Protein AF-A0A938NN85-F1 (afdb_monomer_lite)

Radius of gyration: 15.92 Å; chains: 1; bounding box: 48×35×43 Å

Sequence (161 aa):
MKRTIEDEQIVKESELVAAGEHIEIYQHIMKVDPTFLKIAEDAYQQVERILGVKLDTATLGPKVRIYISDLLSVCHVWKGYNHPQDPRGIIFLHRRAYLGAMKGLNATYIHELVHLFMWRYHSHTLREGLAEYYCFKNSSNWSWCKPCRLRLVSSHPSRGD

Structure (mmCIF, N/CA/C/O backbone):
data_AF-A0A938NN85-F1
#
_entry.id   AF-A0A938NN85-F1
#
loop_
_atom_site.group_PDB
_atom_site.id
_atom_site.type_symbol
_atom_site.label_atom_id
_atom_site.label_alt_id
_atom_site.label_comp_id
_atom_site.label_asym_id
_atom_site.label_entity_id
_atom_site.label_seq_id
_atom_site.pdbx_PDB_ins_code
_atom_site.Cartn_x
_atom_site.Cartn_y
_atom_site.Cartn_z
_atom_site.occupancy
_atom_site.B_iso_or_equiv
_atom_site.auth_seq_id
_atom_site.auth_comp_id
_atom_site.auth_asym_id
_atom_site.auth_atom_id
_atom_site.pdbx_PDB_model_num
ATOM 1 N N . MET A 1 1 ? 0.602 0.901 -28.055 1.00 33.19 1 MET A N 1
ATOM 2 C CA . MET A 1 1 ? -0.430 0.032 -27.451 1.00 33.19 1 MET A CA 1
ATOM 3 C C . MET A 1 1 ? -0.013 -0.227 -26.004 1.00 33.19 1 MET A C 1
ATOM 5 O O . MET A 1 1 ? 0.975 -0.918 -25.796 1.00 33.19 1 MET A O 1
ATOM 9 N N . LYS A 1 2 ? -0.629 0.439 -25.013 1.00 38.66 2 LYS A N 1
ATOM 10 C CA . LYS A 1 2 ? -0.328 0.162 -23.595 1.00 38.66 2 LYS A CA 1
ATOM 11 C C . LYS A 1 2 ? -0.895 -1.223 -23.288 1.00 38.66 2 LYS A C 1
ATOM 13 O O . LYS A 1 2 ? -2.095 -1.408 -23.451 1.00 38.66 2 LYS A O 1
ATOM 18 N N . ARG A 1 3 ? -0.048 -2.187 -22.916 1.00 41.16 3 ARG A N 1
ATOM 19 C CA . ARG A 1 3 ? -0.526 -3.455 -22.353 1.00 41.16 3 ARG A CA 1
ATOM 20 C C . ARG A 1 3 ? -1.225 -3.107 -21.043 1.00 41.16 3 ARG A C 1
ATOM 22 O O . ARG A 1 3 ? -0.566 -2.647 -20.117 1.00 41.16 3 ARG A O 1
ATOM 29 N N . THR A 1 4 ? -2.544 -3.240 -21.001 1.00 52.88 4 THR A N 1
ATOM 30 C CA . THR A 1 4 ? -3.278 -3.298 -19.740 1.00 52.88 4 THR A CA 1
ATOM 31 C C . THR A 1 4 ? -2.891 -4.632 -19.126 1.00 52.88 4 THR A C 1
ATOM 33 O O . THR A 1 4 ? -3.299 -5.676 -19.622 1.00 52.88 4 THR A O 1
ATOM 36 N N . ILE A 1 5 ? -1.979 -4.605 -18.164 1.00 62.84 5 ILE A N 1
ATOM 37 C CA . ILE A 1 5 ? -1.690 -5.781 -17.352 1.00 62.84 5 ILE A CA 1
ATOM 38 C C . ILE A 1 5 ? -2.746 -5.810 -16.258 1.00 62.84 5 ILE A C 1
ATOM 40 O O . ILE A 1 5 ? -3.035 -4.773 -15.661 1.00 62.84 5 ILE A O 1
ATOM 44 N N . GLU A 1 6 ? -3.355 -6.975 -16.078 1.00 82.38 6 GLU A N 1
ATOM 45 C CA . GLU A 1 6 ? -4.377 -7.208 -15.064 1.00 82.38 6 GLU A CA 1
ATOM 46 C C . GLU A 1 6 ? -3.707 -7.331 -13.688 1.00 82.38 6 GLU A C 1
ATOM 48 O O . GLU A 1 6 ? -2.627 -7.919 -13.564 1.00 82.38 6 GLU A O 1
ATOM 53 N N . ASP A 1 7 ? -4.332 -6.761 -12.657 1.00 88.88 7 ASP A N 1
ATOM 54 C CA . ASP A 1 7 ? -3.857 -6.773 -11.266 1.00 88.88 7 ASP A CA 1
ATOM 55 C C . ASP A 1 7 ? -3.499 -8.194 -10.802 1.00 88.88 7 ASP A C 1
ATOM 57 O O . ASP A 1 7 ? -2.505 -8.418 -10.110 1.00 88.88 7 ASP A O 1
ATOM 61 N N . GLU A 1 8 ? -4.285 -9.176 -11.243 1.00 90.50 8 GLU A N 1
ATOM 62 C CA . GLU A 1 8 ? -4.097 -10.606 -11.027 1.00 90.50 8 GLU A CA 1
ATOM 63 C C . GLU A 1 8 ? -2.718 -11.092 -11.483 1.00 90.50 8 GLU A C 1
ATOM 65 O O . GLU A 1 8 ? -2.083 -11.894 -10.793 1.00 90.50 8 GLU A O 1
ATOM 70 N N . GLN A 1 9 ? -2.243 -10.612 -12.635 1.00 92.12 9 GLN A N 1
ATOM 71 C CA . GLN A 1 9 ? -0.940 -10.992 -13.168 1.00 92.12 9 GLN A CA 1
ATOM 72 C C . GLN A 1 9 ? 0.181 -10.441 -12.287 1.00 92.12 9 GLN A C 1
ATOM 74 O O . GLN A 1 9 ? 1.097 -11.184 -11.939 1.00 92.12 9 GLN A O 1
ATOM 79 N N . ILE A 1 10 ? 0.070 -9.178 -11.860 1.00 93.62 10 ILE A N 1
ATOM 80 C CA . ILE A 1 10 ? 1.037 -8.559 -10.943 1.00 93.62 10 ILE A CA 1
ATOM 81 C C . ILE A 1 10 ? 1.093 -9.352 -9.639 1.00 93.62 10 ILE A C 1
ATOM 83 O O . ILE A 1 10 ? 2.179 -9.673 -9.172 1.00 93.62 10 ILE A O 1
ATOM 87 N N . VAL A 1 11 ? -0.063 -9.716 -9.074 1.00 94.56 11 VAL A N 1
ATOM 88 C CA . VAL A 1 11 ? -0.123 -10.505 -7.836 1.00 94.56 11 VAL A CA 1
ATOM 89 C C . VAL A 1 11 ? 0.548 -11.866 -7.999 1.00 94.56 11 VAL A C 1
ATOM 91 O O . VAL A 1 11 ? 1.279 -12.294 -7.108 1.00 94.56 11 VAL A O 1
ATOM 94 N N . LYS A 1 12 ? 0.308 -12.544 -9.125 1.00 95.44 12 LYS A N 1
ATOM 95 C CA . LYS A 1 12 ? 0.822 -13.891 -9.394 1.00 95.44 12 LYS A CA 1
ATOM 96 C C . LYS A 1 12 ? 2.332 -13.923 -9.634 1.00 95.44 12 LYS A C 1
ATOM 98 O O . LYS A 1 12 ? 2.982 -14.885 -9.241 1.00 95.44 12 LYS A O 1
ATOM 103 N N . GLU A 1 13 ? 2.865 -12.917 -10.317 1.00 96.12 13 GLU A N 1
ATOM 104 C CA . GLU A 1 13 ? 4.275 -12.852 -10.727 1.00 96.12 13 GLU A CA 1
ATOM 105 C C . GLU A 1 13 ? 5.155 -12.108 -9.711 1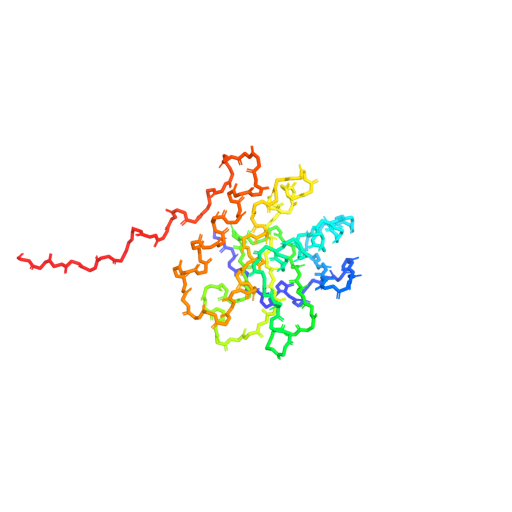.00 96.12 13 GLU A C 1
ATOM 107 O O . GLU A 1 13 ? 6.364 -11.980 -9.901 1.00 96.12 13 GLU A O 1
ATOM 112 N N . SER A 1 14 ? 4.557 -11.602 -8.634 1.00 97.56 14 SER A N 1
ATOM 113 C CA . SER A 1 14 ? 5.257 -10.858 -7.598 1.00 97.56 14 SER A CA 1
ATOM 114 C C . SER A 1 14 ? 5.976 -11.735 -6.581 1.00 97.56 14 SER A C 1
ATOM 116 O O . SER A 1 14 ? 5.510 -12.804 -6.196 1.00 97.56 14 SER A O 1
ATOM 118 N N . GLU A 1 15 ? 7.065 -11.195 -6.043 1.00 98.31 15 GLU A N 1
ATOM 119 C CA . GLU A 1 15 ? 7.861 -11.827 -4.992 1.00 98.31 15 GLU A CA 1
ATOM 120 C C . GLU A 1 15 ? 7.804 -11.004 -3.706 1.00 98.31 15 GLU A C 1
ATOM 122 O O . GLU A 1 15 ? 7.867 -9.772 -3.748 1.00 98.31 15 GLU A O 1
ATOM 127 N N . LEU A 1 16 ? 7.707 -11.680 -2.558 1.00 98.38 16 LEU A N 1
ATOM 128 C CA . LEU A 1 16 ? 7.761 -11.034 -1.249 1.00 98.38 16 LEU A CA 1
ATOM 129 C C . LEU A 1 16 ? 9.173 -10.493 -0.992 1.00 98.38 16 LEU A C 1
ATOM 131 O O . LEU A 1 16 ? 10.156 -11.226 -1.063 1.00 98.38 16 LEU A O 1
ATOM 135 N N . VAL A 1 17 ? 9.255 -9.215 -0.641 1.00 98.12 17 VAL A N 1
ATOM 136 C CA . VAL A 1 17 ? 10.503 -8.506 -0.330 1.00 98.12 17 VAL A CA 1
ATOM 137 C C . VAL A 1 17 ? 10.708 -8.413 1.174 1.00 98.12 17 VAL A C 1
ATOM 139 O O . VAL A 1 17 ? 11.799 -8.664 1.679 1.00 98.12 17 VAL A O 1
ATOM 142 N N . ALA A 1 18 ? 9.659 -8.016 1.893 1.00 98.19 18 ALA A N 1
ATOM 143 C CA . ALA A 1 18 ? 9.698 -7.791 3.329 1.00 98.19 18 ALA A CA 1
ATOM 144 C C . ALA A 1 18 ? 8.293 -7.940 3.923 1.00 98.19 18 ALA A C 1
ATOM 146 O O . ALA A 1 18 ? 7.302 -7.583 3.285 1.00 98.19 18 ALA A O 1
ATOM 147 N N . ALA A 1 19 ? 8.207 -8.437 5.154 1.00 98.38 19 ALA A N 1
ATOM 148 C CA . ALA A 1 19 ? 6.956 -8.579 5.889 1.00 98.38 19 ALA A CA 1
ATOM 149 C C . ALA A 1 19 ? 7.133 -8.069 7.321 1.00 98.38 19 ALA A C 1
ATOM 151 O O . ALA A 1 19 ? 8.092 -8.437 7.999 1.00 98.38 19 ALA A O 1
ATOM 152 N N . GLY A 1 20 ? 6.207 -7.224 7.760 1.00 97.94 20 GLY A N 1
ATOM 153 C CA . GLY A 1 20 ? 6.133 -6.674 9.107 1.00 97.94 20 GLY A CA 1
ATOM 154 C C . GLY A 1 20 ? 4.914 -7.189 9.864 1.00 97.94 20 GLY A C 1
ATOM 155 O O . GLY A 1 20 ? 4.404 -8.281 9.585 1.00 97.94 20 GLY A O 1
ATOM 156 N N . GLU A 1 21 ? 4.460 -6.409 10.839 1.00 97.69 21 GLU A N 1
ATOM 157 C CA . GLU A 1 21 ? 3.297 -6.726 11.668 1.00 97.69 21 GLU A CA 1
ATOM 158 C C . GLU A 1 21 ? 1.993 -6.547 10.883 1.00 97.69 21 GLU A C 1
ATOM 160 O O . GLU A 1 21 ? 1.169 -7.463 10.846 1.00 97.69 21 GLU A O 1
ATOM 165 N N . HIS A 1 22 ? 1.840 -5.413 10.194 1.00 97.88 22 HIS A N 1
ATOM 166 C CA . HIS A 1 22 ? 0.622 -5.053 9.467 1.00 97.88 22 HIS A CA 1
ATOM 167 C C . HIS A 1 22 ? 0.804 -5.063 7.949 1.00 97.88 22 HIS A C 1
ATOM 169 O O . HIS A 1 22 ? -0.186 -5.175 7.222 1.00 97.88 22 HIS A O 1
ATOM 175 N N . ILE A 1 23 ? 2.043 -4.955 7.462 1.00 98.31 23 ILE A N 1
ATOM 176 C CA . ILE A 1 23 ? 2.345 -4.767 6.041 1.00 98.31 23 ILE A CA 1
ATOM 177 C C . ILE A 1 23 ? 3.163 -5.930 5.465 1.00 98.31 23 ILE A C 1
ATOM 179 O O . ILE A 1 23 ? 4.088 -6.448 6.088 1.00 98.31 23 ILE A O 1
ATOM 183 N N . GLU A 1 24 ? 2.868 -6.297 4.221 1.00 98.56 24 GLU A N 1
ATOM 184 C CA . GLU A 1 24 ? 3.740 -7.104 3.362 1.00 98.56 24 GLU A CA 1
ATOM 185 C C . GLU A 1 24 ? 4.073 -6.325 2.087 1.00 98.56 24 GLU A C 1
ATOM 187 O O . GLU A 1 24 ? 3.190 -5.727 1.473 1.00 98.56 24 GLU A O 1
ATOM 192 N N . ILE A 1 25 ? 5.339 -6.338 1.674 1.00 98.31 25 ILE A N 1
ATOM 193 C CA . ILE A 1 25 ? 5.824 -5.647 0.478 1.00 98.31 25 ILE A CA 1
ATOM 194 C C . ILE A 1 25 ? 6.204 -6.675 -0.578 1.00 98.31 25 ILE A C 1
ATOM 196 O O . ILE A 1 25 ? 7.046 -7.538 -0.331 1.00 98.31 25 ILE A O 1
ATOM 200 N N . TYR A 1 26 ? 5.634 -6.531 -1.767 1.00 98.50 26 TYR A N 1
ATOM 201 C CA . TYR A 1 26 ? 5.887 -7.368 -2.927 1.00 98.50 26 TYR A CA 1
ATOM 202 C C . TYR A 1 26 ? 6.480 -6.536 -4.065 1.00 98.50 26 TYR A C 1
ATOM 204 O O . TYR A 1 26 ? 6.046 -5.411 -4.332 1.00 98.50 26 TYR A O 1
ATOM 212 N N . GLN A 1 27 ? 7.464 -7.100 -4.759 1.00 97.69 27 GLN A N 1
ATOM 213 C CA . GLN A 1 27 ? 8.051 -6.507 -5.958 1.00 97.69 27 GLN A CA 1
ATOM 214 C C . GLN A 1 27 ? 7.551 -7.214 -7.216 1.00 97.69 27 GLN A C 1
ATOM 216 O O . GLN A 1 27 ? 7.332 -8.425 -7.210 1.00 97.69 27 GLN A O 1
ATOM 221 N N . HIS A 1 28 ? 7.390 -6.469 -8.306 1.00 96.69 28 HIS A N 1
ATOM 222 C CA . HIS A 1 28 ? 7.082 -7.006 -9.628 1.00 96.69 28 HIS A CA 1
ATOM 223 C C . HIS A 1 28 ? 7.936 -6.300 -10.680 1.00 96.69 28 HIS A C 1
ATOM 225 O O . HIS A 1 28 ? 7.816 -5.086 -10.848 1.00 96.69 28 HIS A O 1
ATOM 231 N N . ILE A 1 29 ? 8.786 -7.058 -11.384 1.00 93.19 29 ILE A N 1
ATOM 232 C CA . ILE A 1 29 ? 9.689 -6.620 -12.472 1.00 93.19 29 ILE A CA 1
ATOM 233 C C . ILE A 1 29 ? 10.659 -5.466 -12.150 1.00 93.19 29 ILE A C 1
ATOM 235 O O . ILE A 1 29 ? 11.293 -4.907 -13.044 1.00 93.19 29 ILE A O 1
ATOM 239 N N . MET A 1 30 ? 10.793 -5.098 -10.882 1.00 94.00 30 MET A N 1
ATOM 240 C CA . MET A 1 30 ? 11.710 -4.070 -10.405 1.00 94.00 30 MET A CA 1
ATOM 241 C C . MET A 1 30 ? 12.253 -4.462 -9.034 1.00 94.00 30 MET A C 1
ATOM 243 O O . MET A 1 30 ? 11.635 -5.254 -8.330 1.00 94.00 30 MET A O 1
ATOM 247 N N . LYS A 1 31 ? 13.396 -3.895 -8.637 1.00 96.50 31 LYS A N 1
ATOM 248 C CA . LYS A 1 31 ? 13.933 -4.089 -7.285 1.00 96.50 31 LYS A CA 1
ATOM 249 C C . LYS A 1 31 ? 13.328 -3.075 -6.324 1.00 96.50 31 LYS A C 1
ATOM 251 O O . LYS A 1 31 ? 13.339 -1.876 -6.610 1.00 96.50 31 LYS A O 1
ATOM 256 N N . VAL A 1 32 ? 12.858 -3.565 -5.184 1.00 97.06 32 VAL A N 1
ATOM 257 C CA . VAL A 1 32 ? 12.345 -2.751 -4.080 1.00 97.06 32 VAL A CA 1
ATOM 258 C C . VAL A 1 32 ? 13.306 -2.855 -2.901 1.00 97.06 32 VAL A C 1
ATOM 260 O O . VAL A 1 32 ? 13.748 -3.940 -2.537 1.00 97.06 32 VAL A O 1
ATOM 263 N N . ASP A 1 33 ? 13.631 -1.713 -2.308 1.00 97.38 33 ASP A N 1
ATOM 264 C CA . ASP A 1 33 ? 14.415 -1.624 -1.079 1.00 97.38 33 ASP A CA 1
ATOM 265 C C . ASP A 1 33 ? 13.584 -2.105 0.134 1.00 97.38 33 ASP A C 1
ATOM 267 O O . ASP A 1 33 ? 12.526 -1.520 0.402 1.00 97.38 33 ASP A O 1
ATOM 271 N N . PRO A 1 34 ? 14.040 -3.124 0.894 1.00 97.31 34 PRO A N 1
ATOM 272 C CA . PRO A 1 34 ? 13.337 -3.633 2.075 1.00 97.31 34 PRO A CA 1
ATOM 273 C C . PRO A 1 34 ? 13.095 -2.590 3.174 1.00 97.31 34 PRO A C 1
ATOM 275 O O . PRO A 1 34 ? 12.154 -2.734 3.955 1.00 97.31 34 PRO A O 1
ATOM 278 N N . THR A 1 35 ? 13.896 -1.519 3.237 1.00 96.19 35 THR A N 1
ATOM 279 C CA . THR A 1 35 ? 13.709 -0.430 4.215 1.00 96.19 35 THR A CA 1
ATOM 280 C C . THR A 1 35 ? 12.374 0.299 4.041 1.00 96.19 35 THR A C 1
ATOM 282 O O . THR A 1 35 ? 11.872 0.897 4.995 1.00 96.19 35 THR A O 1
ATOM 285 N N . PHE A 1 36 ? 11.735 0.169 2.872 1.00 96.06 36 PHE A N 1
ATOM 286 C CA . PHE A 1 36 ? 10.382 0.666 2.634 1.00 96.06 36 PHE A CA 1
ATOM 287 C C . PHE A 1 36 ? 9.348 0.100 3.613 1.00 96.06 36 PHE A C 1
ATOM 289 O O . PHE A 1 36 ? 8.391 0.798 3.948 1.00 96.06 36 PHE A O 1
ATOM 296 N N . LEU A 1 37 ? 9.549 -1.123 4.119 1.00 97.19 37 LEU A N 1
ATOM 297 C CA . LEU A 1 37 ? 8.639 -1.732 5.088 1.00 97.19 37 LEU A CA 1
ATOM 298 C C . LEU A 1 37 ? 8.438 -0.830 6.311 1.00 97.19 37 LEU A C 1
ATOM 300 O O . LEU A 1 37 ? 7.307 -0.636 6.745 1.00 97.19 37 LEU A O 1
ATOM 304 N N . LYS A 1 38 ? 9.516 -0.231 6.834 1.00 95.56 38 LYS A N 1
ATOM 305 C CA . LYS A 1 38 ? 9.429 0.642 8.009 1.00 95.56 38 LYS A CA 1
ATOM 306 C C . LYS A 1 38 ? 8.573 1.879 7.729 1.00 95.56 38 LYS A C 1
ATOM 308 O O . LYS A 1 38 ? 7.735 2.233 8.549 1.00 95.56 38 LYS A O 1
ATOM 313 N N . ILE A 1 39 ? 8.736 2.479 6.549 1.00 93.69 39 ILE A N 1
ATOM 314 C CA . ILE A 1 39 ? 7.942 3.634 6.104 1.00 93.69 39 ILE A CA 1
ATOM 315 C C . ILE A 1 39 ? 6.454 3.262 6.030 1.00 93.69 39 ILE A C 1
ATOM 317 O O . ILE A 1 39 ? 5.606 4.019 6.499 1.00 93.69 39 ILE A O 1
ATOM 321 N N . ALA A 1 40 ? 6.139 2.095 5.464 1.00 95.00 40 ALA A N 1
ATOM 322 C CA . ALA A 1 40 ? 4.763 1.636 5.314 1.00 95.00 40 ALA A CA 1
ATOM 323 C C . ALA A 1 40 ? 4.09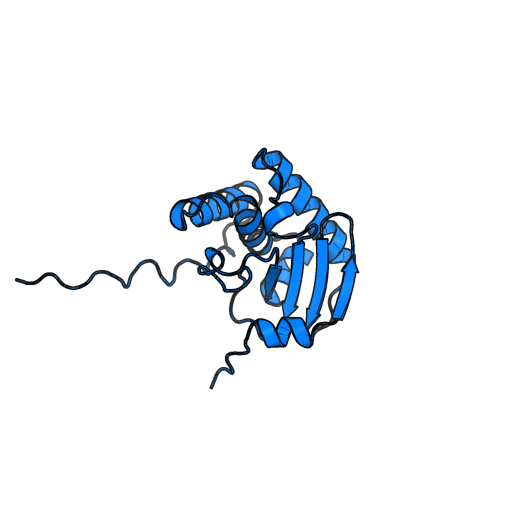7 1.298 6.662 1.00 95.00 40 ALA A C 1
ATOM 325 O O . ALA A 1 40 ? 2.945 1.671 6.875 1.00 95.00 40 ALA A O 1
ATOM 326 N N . GLU A 1 41 ? 4.816 0.646 7.578 1.00 96.25 41 GLU A N 1
ATOM 327 C CA . GLU A 1 41 ? 4.335 0.345 8.936 1.00 96.25 41 GLU A CA 1
ATOM 328 C C . GLU A 1 41 ? 4.083 1.623 9.750 1.00 96.25 41 GLU A C 1
ATOM 330 O O . GLU A 1 41 ? 3.030 1.775 10.372 1.00 96.25 41 GLU A O 1
ATOM 335 N N . ASP A 1 42 ? 5.005 2.589 9.697 1.00 93.44 42 ASP A N 1
ATOM 336 C CA . ASP A 1 42 ? 4.848 3.863 10.408 1.00 93.44 42 ASP A CA 1
ATOM 337 C C . ASP A 1 42 ? 3.614 4.630 9.910 1.00 93.44 42 ASP A C 1
ATOM 339 O O . ASP A 1 42 ? 2.848 5.185 10.703 1.00 93.44 42 ASP A O 1
ATOM 343 N N . ALA A 1 43 ? 3.366 4.612 8.601 1.00 91.25 43 ALA A N 1
ATOM 344 C CA . ALA A 1 43 ? 2.174 5.217 8.026 1.00 91.25 43 ALA A CA 1
ATOM 345 C C . ALA A 1 43 ? 0.887 4.453 8.329 1.00 91.25 43 ALA A C 1
ATOM 347 O O . ALA A 1 43 ? -0.136 5.096 8.551 1.00 91.25 43 ALA A O 1
ATOM 348 N N . TYR A 1 44 ? 0.917 3.121 8.393 1.00 94.25 44 TYR A N 1
ATOM 349 C CA . TYR A 1 44 ? -0.217 2.332 8.873 1.00 94.25 44 TYR A CA 1
ATOM 350 C C . TYR A 1 44 ? -0.629 2.777 10.278 1.00 94.25 44 TYR A C 1
ATOM 352 O O . TYR A 1 44 ? -1.783 3.149 10.501 1.00 94.25 44 TYR A O 1
ATOM 360 N N . GLN A 1 45 ? 0.330 2.842 11.204 1.00 93.88 45 GLN A N 1
ATOM 361 C CA . GLN A 1 45 ? 0.072 3.277 12.578 1.00 93.88 45 GLN A CA 1
ATOM 362 C C . GLN A 1 45 ? -0.400 4.733 12.645 1.00 93.88 45 GLN A C 1
ATOM 364 O O . GLN A 1 45 ? -1.269 5.077 13.450 1.00 93.88 45 GLN A O 1
ATOM 369 N N . GLN A 1 46 ? 0.161 5.603 11.804 1.00 89.00 46 GLN A N 1
ATOM 370 C CA . GLN A 1 46 ? -0.252 6.998 11.719 1.00 89.00 46 GLN A CA 1
ATOM 371 C C . GLN A 1 46 ? -1.693 7.130 11.210 1.00 89.00 46 GLN A C 1
ATOM 373 O O . GLN A 1 46 ? -2.471 7.877 11.803 1.00 89.00 46 GLN A O 1
ATOM 378 N N . VAL A 1 47 ? -2.063 6.403 10.154 1.00 89.38 47 VAL A N 1
ATOM 379 C CA . VAL A 1 47 ? -3.424 6.388 9.600 1.00 89.38 47 VAL A CA 1
ATOM 380 C C . VAL A 1 47 ? -4.414 5.847 10.629 1.00 89.38 47 VAL A C 1
ATOM 382 O O . VAL A 1 47 ? -5.417 6.510 10.888 1.00 89.38 47 VAL A O 1
ATOM 385 N N . GLU A 1 48 ? -4.112 4.722 11.284 1.00 91.56 48 GLU A N 1
ATOM 386 C CA . GLU A 1 48 ? -4.957 4.155 12.346 1.00 91.56 48 GLU A CA 1
ATOM 387 C C . GLU A 1 48 ? -5.194 5.166 13.475 1.00 91.56 48 GLU A C 1
ATOM 389 O O . GLU A 1 48 ? -6.336 5.431 13.859 1.00 91.56 48 GLU A O 1
ATOM 394 N N . ARG A 1 49 ? -4.119 5.793 13.969 1.00 88.44 49 ARG A N 1
ATOM 395 C CA . ARG A 1 49 ? -4.191 6.788 15.047 1.00 88.44 49 ARG A CA 1
ATOM 396 C C . ARG A 1 49 ? -5.021 8.006 14.656 1.00 88.44 49 ARG A C 1
ATOM 398 O O . ARG A 1 49 ? -5.785 8.507 15.474 1.00 88.44 49 ARG A O 1
ATOM 405 N N . ILE A 1 50 ? -4.836 8.511 13.439 1.00 83.75 50 ILE A N 1
ATOM 406 C CA . ILE A 1 50 ? -5.490 9.735 12.972 1.00 83.75 50 ILE A CA 1
ATOM 407 C C . ILE A 1 50 ? -6.973 9.496 12.672 1.00 83.75 50 ILE A C 1
ATOM 409 O O . ILE A 1 50 ? -7.800 10.347 12.996 1.00 83.75 50 ILE A O 1
ATOM 413 N N . LEU A 1 51 ? -7.311 8.370 12.041 1.00 85.19 51 LEU A N 1
ATOM 414 C CA . LEU A 1 51 ? -8.699 8.030 11.734 1.00 85.19 51 LEU A CA 1
ATOM 415 C C . LEU A 1 51 ? -9.467 7.568 12.976 1.00 85.19 51 LEU A C 1
ATOM 417 O O . LEU A 1 51 ? -10.693 7.648 12.996 1.00 85.19 51 LEU A O 1
ATOM 421 N N . GLY A 1 52 ? -8.767 7.060 13.995 1.00 89.06 52 GLY A N 1
ATOM 422 C CA . GLY A 1 52 ? -9.388 6.484 15.187 1.00 89.06 52 GLY A CA 1
ATOM 423 C C . GLY A 1 52 ? -10.144 5.184 14.898 1.00 89.06 52 GLY A C 1
ATOM 424 O O . GLY A 1 52 ? -10.992 4.774 15.688 1.00 89.06 52 GLY A O 1
ATOM 425 N N . VAL A 1 53 ? -9.863 4.537 13.763 1.00 89.12 53 VAL A N 1
ATOM 426 C CA . VAL A 1 53 ? -10.481 3.271 13.354 1.00 89.12 53 VAL A CA 1
ATOM 427 C C . VAL A 1 53 ? -9.401 2.272 12.974 1.00 89.12 53 VAL A C 1
ATOM 429 O O . VAL A 1 53 ? -8.393 2.635 12.375 1.00 89.12 53 VAL A O 1
ATOM 432 N N . LYS A 1 54 ? -9.638 1.000 13.297 1.00 93.06 54 LYS A N 1
ATOM 433 C CA . LYS A 1 54 ? -8.770 -0.112 12.899 1.00 93.06 54 LYS A CA 1
ATOM 434 C C . LYS A 1 54 ? -9.110 -0.608 11.498 1.00 93.06 54 LYS A C 1
ATOM 436 O O . LYS A 1 54 ? -10.274 -0.530 11.086 1.00 93.06 54 LYS A O 1
ATOM 441 N N . LEU A 1 55 ? -8.123 -1.191 10.815 1.00 93.56 55 LEU A N 1
ATOM 442 C CA . LEU A 1 55 ? -8.362 -1.952 9.591 1.00 93.56 55 LEU A CA 1
ATOM 443 C C . LEU A 1 55 ? -9.385 -3.064 9.866 1.00 93.56 55 LEU A C 1
ATOM 445 O O . LEU A 1 55 ? -9.324 -3.744 10.891 1.00 93.56 55 LEU A O 1
ATOM 449 N N . ASP A 1 56 ? -10.333 -3.247 8.949 1.00 92.62 56 ASP A N 1
ATOM 450 C CA . ASP A 1 56 ? -11.283 -4.357 9.011 1.00 92.62 56 ASP A CA 1
ATOM 451 C C . ASP A 1 56 ? -10.597 -5.661 8.579 1.00 92.62 56 ASP A C 1
ATOM 453 O O . ASP A 1 56 ? -10.701 -6.098 7.432 1.00 92.62 56 ASP A O 1
ATOM 457 N N . THR A 1 57 ? -9.844 -6.260 9.499 1.00 94.31 57 THR A N 1
ATOM 458 C CA . THR A 1 57 ? -9.051 -7.465 9.231 1.00 94.31 57 THR A CA 1
ATOM 459 C C . THR A 1 57 ? -9.901 -8.710 9.000 1.00 94.31 57 THR A C 1
ATOM 461 O O . THR A 1 57 ? -9.427 -9.653 8.366 1.00 94.31 57 THR A O 1
ATOM 464 N N . ALA A 1 58 ? -11.156 -8.713 9.462 1.00 92.69 58 ALA A N 1
ATOM 465 C CA . ALA A 1 58 ? -12.102 -9.790 9.191 1.00 92.69 58 ALA A CA 1
ATOM 466 C C . ALA A 1 58 ? -12.472 -9.838 7.702 1.00 92.69 58 ALA A C 1
ATOM 468 O O . ALA A 1 58 ? -12.552 -10.919 7.124 1.00 92.69 58 ALA A O 1
ATOM 469 N N . THR A 1 59 ? -12.637 -8.669 7.077 1.00 91.25 59 THR A N 1
ATOM 470 C CA . THR A 1 59 ? -13.002 -8.550 5.659 1.00 91.25 59 THR A CA 1
ATOM 471 C C . THR A 1 59 ? -11.785 -8.503 4.735 1.00 91.25 59 THR A C 1
ATOM 473 O O . THR A 1 59 ? -11.755 -9.176 3.710 1.00 91.25 59 THR A O 1
ATOM 476 N N . LEU A 1 60 ? -10.772 -7.698 5.068 1.00 92.31 60 LEU A N 1
ATOM 477 C CA . LEU A 1 60 ? -9.637 -7.400 4.180 1.00 92.31 60 LEU A CA 1
ATOM 478 C C . LEU A 1 60 ? -8.436 -8.334 4.384 1.00 92.31 60 LEU A C 1
ATOM 480 O O . LEU A 1 60 ? -7.493 -8.314 3.585 1.00 92.31 60 LEU A O 1
ATOM 484 N N . GLY A 1 61 ? -8.483 -9.163 5.427 1.00 93.69 61 GLY A N 1
ATOM 485 C CA . GLY A 1 61 ? -7.391 -10.018 5.865 1.00 93.69 61 GLY A CA 1
ATOM 486 C C . GLY A 1 61 ? -6.479 -9.348 6.902 1.00 93.69 61 GLY A C 1
ATOM 487 O O . GLY A 1 61 ? -6.587 -8.152 7.172 1.00 93.69 61 GLY A O 1
ATOM 488 N N . PRO A 1 62 ? -5.553 -10.118 7.497 1.00 94.19 62 PRO A N 1
ATOM 489 C CA . PRO A 1 62 ? -4.778 -9.679 8.658 1.00 94.19 62 PRO A CA 1
ATOM 490 C C . PRO A 1 62 ? -3.691 -8.644 8.341 1.00 94.19 62 PRO A C 1
ATOM 492 O O . PRO A 1 62 ? -3.197 -7.997 9.259 1.00 94.19 62 PRO A O 1
ATOM 495 N N . LYS A 1 63 ? -3.298 -8.506 7.068 1.00 96.94 63 LYS A N 1
ATOM 496 C CA . LYS A 1 63 ? -2.231 -7.606 6.621 1.00 96.94 63 LYS A CA 1
ATOM 497 C C . LYS A 1 63 ? -2.598 -6.912 5.321 1.00 96.94 63 LYS A C 1
ATOM 499 O O . LYS A 1 63 ? -3.244 -7.511 4.456 1.00 96.94 63 LYS A O 1
ATOM 504 N N . VAL A 1 64 ? -2.114 -5.683 5.167 1.00 97.50 64 VAL A N 1
ATOM 505 C CA . VAL A 1 64 ? -2.129 -4.972 3.889 1.00 97.50 64 VAL A CA 1
ATOM 506 C C . VAL A 1 64 ? -0.928 -5.416 3.062 1.00 97.50 64 VAL A C 1
ATOM 508 O O . VAL A 1 64 ? 0.211 -5.370 3.518 1.00 97.50 64 VAL A O 1
ATOM 511 N N . ARG A 1 65 ? -1.176 -5.828 1.824 1.00 98.06 65 ARG A N 1
ATOM 512 C CA . ARG A 1 65 ? -0.144 -6.236 0.870 1.00 98.06 65 ARG A CA 1
ATOM 513 C C . ARG A 1 65 ? 0.071 -5.127 -0.142 1.00 98.06 65 ARG A C 1
ATOM 515 O O . ARG A 1 65 ? -0.878 -4.680 -0.780 1.00 98.06 65 ARG A O 1
ATOM 522 N N . ILE A 1 66 ? 1.307 -4.687 -0.300 1.00 97.69 66 ILE A N 1
ATOM 523 C CA . ILE A 1 66 ? 1.673 -3.607 -1.208 1.00 97.69 66 ILE A CA 1
ATOM 524 C C . ILE A 1 66 ? 2.486 -4.198 -2.352 1.00 97.69 66 ILE A C 1
ATOM 526 O O . ILE A 1 66 ? 3.598 -4.670 -2.140 1.00 97.69 66 ILE A O 1
ATOM 530 N N . TYR A 1 67 ? 1.938 -4.149 -3.559 1.00 97.25 67 TYR A N 1
ATOM 531 C CA . TYR A 1 67 ? 2.579 -4.613 -4.783 1.00 97.25 67 TYR A CA 1
ATOM 532 C C . TYR A 1 67 ? 3.148 -3.418 -5.537 1.00 97.25 67 TYR A C 1
ATOM 534 O O . TYR A 1 67 ? 2.422 -2.479 -5.870 1.00 97.25 67 TYR A O 1
ATOM 542 N N . ILE A 1 68 ? 4.449 -3.442 -5.815 1.00 96.44 68 ILE A N 1
ATOM 543 C CA . ILE A 1 68 ? 5.140 -2.344 -6.491 1.00 96.44 68 ILE A CA 1
ATOM 544 C C . ILE A 1 68 ? 5.556 -2.798 -7.888 1.00 96.44 68 ILE A C 1
ATOM 546 O O . ILE A 1 68 ? 6.262 -3.797 -8.037 1.00 96.44 68 ILE A O 1
ATOM 550 N N . SER A 1 69 ? 5.134 -2.053 -8.914 1.00 94.75 69 SER A N 1
ATOM 551 C CA . SER A 1 69 ? 5.441 -2.380 -10.308 1.00 94.75 69 SER A CA 1
ATOM 552 C C . SER A 1 69 ? 5.613 -1.152 -11.203 1.00 94.75 69 SER A C 1
ATOM 554 O O . SER A 1 69 ? 4.878 -0.168 -11.097 1.00 94.75 69 SER A O 1
ATOM 556 N N . ASP A 1 70 ? 6.529 -1.251 -12.168 1.00 90.56 70 ASP A N 1
ATOM 557 C CA . ASP A 1 70 ? 6.717 -0.262 -13.241 1.00 90.56 70 ASP A CA 1
ATOM 558 C C . ASP A 1 70 ? 5.630 -0.346 -14.334 1.00 90.56 70 ASP A C 1
ATOM 560 O O . ASP A 1 70 ? 5.527 0.547 -15.174 1.00 90.56 70 ASP A O 1
ATOM 564 N N . LEU A 1 71 ? 4.802 -1.399 -14.332 1.00 89.69 71 LEU A N 1
ATOM 565 C CA . LEU A 1 71 ? 3.754 -1.619 -15.341 1.00 89.69 71 LEU A CA 1
ATOM 566 C C . LEU A 1 71 ? 2.431 -0.922 -15.005 1.00 89.69 71 LEU A C 1
ATOM 568 O O . LEU A 1 71 ? 1.590 -0.725 -15.883 1.00 89.69 71 LEU A O 1
ATOM 572 N N . LEU A 1 72 ? 2.254 -0.524 -13.746 1.00 84.69 72 LEU A N 1
ATOM 573 C CA . LEU A 1 72 ? 1.063 0.163 -13.263 1.00 84.69 72 LEU A CA 1
ATOM 574 C C . LEU A 1 72 ? 1.007 1.588 -13.813 1.00 84.69 72 LEU A C 1
ATOM 576 O O . LEU A 1 72 ? 1.925 2.378 -13.620 1.00 84.69 72 LEU A O 1
ATOM 580 N N . SER A 1 73 ? -0.096 1.976 -14.452 1.00 79.31 73 SER A N 1
ATOM 581 C CA . SER A 1 73 ? -0.248 3.366 -14.906 1.00 79.31 73 SER A CA 1
ATOM 582 C C . SER A 1 73 ? -0.628 4.336 -13.787 1.00 79.31 73 SER A C 1
ATOM 584 O O . SER A 1 73 ? -0.336 5.527 -13.893 1.00 79.31 73 SER A O 1
ATOM 586 N N . VAL A 1 74 ? -1.307 3.840 -12.749 1.00 82.62 74 VAL A N 1
ATOM 587 C CA . VAL A 1 74 ? -1.796 4.607 -11.596 1.00 82.62 74 VAL A CA 1
ATOM 588 C C . VAL A 1 74 ? -1.681 3.754 -10.334 1.00 82.62 74 VAL A C 1
ATOM 590 O O . VAL A 1 74 ? -1.740 2.527 -10.419 1.00 82.62 74 VAL A O 1
ATOM 593 N N . CYS A 1 75 ? -1.523 4.396 -9.178 1.00 88.75 75 CYS A N 1
ATOM 594 C CA . CYS A 1 75 ? -1.665 3.702 -7.896 1.00 88.75 75 CYS A CA 1
ATOM 595 C C . CYS A 1 75 ? -3.152 3.511 -7.600 1.00 88.75 75 CYS A C 1
ATOM 597 O O . CYS A 1 75 ? -3.951 4.331 -8.053 1.00 88.75 75 CYS A O 1
ATOM 599 N N . HIS A 1 76 ? -3.501 2.408 -6.946 1.00 89.81 76 HIS A N 1
ATOM 600 C CA . HIS A 1 76 ? -4.882 2.070 -6.601 1.00 89.81 76 HIS A CA 1
ATOM 601 C C . HIS A 1 76 ? -4.926 0.883 -5.627 1.00 89.81 76 HIS A C 1
ATOM 603 O O . HIS A 1 76 ? -3.944 0.158 -5.475 1.00 89.81 76 HIS A O 1
ATOM 609 N N . VAL A 1 77 ? -6.075 0.649 -4.998 1.00 90.31 77 VAL A N 1
ATOM 610 C CA . VAL A 1 77 ? -6.374 -0.594 -4.264 1.00 90.31 77 VAL A CA 1
ATOM 611 C C . VAL A 1 77 ? -6.897 -1.692 -5.198 1.00 90.31 77 VAL A C 1
ATOM 613 O O . VAL A 1 77 ? -7.322 -1.401 -6.312 1.00 90.31 77 VAL A O 1
ATOM 616 N N . TRP A 1 78 ? -6.885 -2.952 -4.760 1.00 89.69 78 TRP A N 1
ATOM 617 C CA . TRP A 1 78 ? -7.369 -4.105 -5.542 1.00 89.69 78 TRP A CA 1
ATOM 618 C C . TRP A 1 78 ? -8.735 -3.894 -6.204 1.00 89.69 78 TRP A C 1
ATOM 620 O O . TRP A 1 78 ? -9.691 -3.478 -5.551 1.00 89.69 78 TRP A O 1
ATOM 630 N N . LYS A 1 79 ? -8.825 -4.190 -7.512 1.00 79.75 79 LYS A N 1
ATOM 631 C CA . LYS A 1 79 ? -9.995 -3.900 -8.369 1.00 79.75 79 LYS A CA 1
ATOM 632 C C . LYS A 1 79 ? -10.382 -2.415 -8.441 1.00 79.75 79 LYS A C 1
ATOM 634 O O . LYS A 1 79 ? -11.522 -2.066 -8.771 1.00 79.75 79 LYS A O 1
ATOM 639 N N . GLY A 1 80 ? -9.432 -1.523 -8.170 1.00 77.06 80 GLY A N 1
ATOM 640 C CA . GLY A 1 80 ? -9.587 -0.074 -8.262 1.00 77.06 80 GLY A CA 1
ATOM 641 C C . GLY A 1 80 ? -10.732 0.455 -7.397 1.00 77.06 80 GLY A C 1
ATOM 642 O O . GLY A 1 80 ? -10.908 0.067 -6.252 1.00 77.06 80 GLY A O 1
ATOM 643 N N . TYR A 1 81 ? -11.569 1.333 -7.947 1.00 64.31 81 TYR A N 1
ATOM 644 C CA . TYR A 1 81 ? -12.699 1.914 -7.204 1.00 64.31 81 TYR A CA 1
ATOM 645 C C . TYR A 1 81 ? -13.914 0.977 -7.068 1.00 64.31 81 TYR A C 1
ATOM 647 O O . TYR A 1 81 ? -14.793 1.236 -6.241 1.00 64.31 81 TYR A O 1
ATOM 655 N N . ASN A 1 82 ? -13.930 -0.133 -7.821 1.00 64.88 82 ASN A N 1
ATOM 656 C CA . ASN A 1 82 ? -14.918 -1.219 -7.723 1.00 64.88 82 ASN A CA 1
ATOM 657 C C . ASN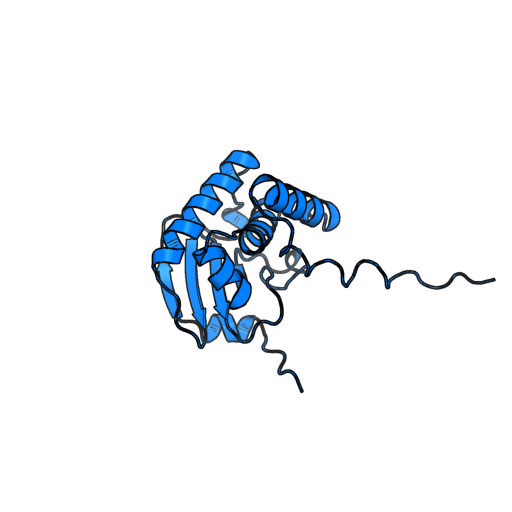 A 1 82 ? -14.557 -2.257 -6.652 1.00 64.88 82 ASN A C 1
ATOM 659 O O . ASN A 1 82 ? -15.243 -3.274 -6.521 1.00 64.88 82 ASN A O 1
ATOM 663 N N . HIS A 1 83 ? -13.523 -1.963 -5.858 1.00 69.69 83 HIS A N 1
ATOM 664 C CA . HIS A 1 83 ? -13.054 -2.730 -4.709 1.00 69.69 83 HIS A CA 1
ATOM 665 C C . HIS A 1 83 ? -14.195 -3.410 -3.914 1.00 69.69 83 HIS A C 1
ATOM 667 O O . HIS A 1 83 ? -14.013 -4.602 -3.685 1.00 69.69 83 HIS A O 1
ATOM 673 N N . PRO A 1 84 ? -15.379 -2.790 -3.602 1.00 69.62 84 PRO A N 1
ATOM 674 C CA . PRO A 1 84 ? -16.505 -3.373 -2.829 1.00 69.62 84 PRO A CA 1
ATOM 675 C C . PRO A 1 84 ? -16.898 -4.831 -3.095 1.00 69.62 84 PRO A C 1
ATOM 677 O O . PRO A 1 84 ? -17.415 -5.495 -2.202 1.00 69.62 84 PRO A O 1
ATOM 680 N N . GLN A 1 85 ? -16.680 -5.328 -4.308 1.00 73.81 85 GLN A N 1
ATOM 681 C CA . GLN A 1 85 ? -17.187 -6.624 -4.761 1.00 73.81 85 GLN A CA 1
ATOM 682 C C . GLN A 1 85 ? -16.219 -7.798 -4.518 1.00 73.81 85 GLN A C 1
ATOM 684 O O . GLN A 1 85 ? -16.623 -8.949 -4.653 1.00 73.81 85 GLN A O 1
ATOM 689 N N . ASP A 1 86 ? -14.954 -7.536 -4.176 1.00 81.12 86 ASP A N 1
ATOM 690 C CA . ASP A 1 86 ? -13.949 -8.560 -3.842 1.00 81.12 86 ASP A CA 1
ATOM 691 C C . ASP A 1 86 ? -12.939 -7.973 -2.845 1.00 81.12 86 ASP A C 1
ATOM 693 O O . ASP A 1 86 ? -11.903 -7.434 -3.250 1.00 81.12 86 ASP A O 1
ATOM 697 N N . PRO A 1 87 ? -13.264 -7.995 -1.542 1.00 84.62 87 PRO A N 1
ATOM 698 C CA . PRO A 1 87 ? -12.451 -7.347 -0.529 1.00 84.62 87 PRO A CA 1
ATOM 699 C C . PRO A 1 87 ? -11.089 -8.019 -0.390 1.00 84.62 87 PRO A C 1
ATOM 701 O O . PRO A 1 87 ? -10.977 -9.167 0.038 1.00 84.62 87 PRO A O 1
ATOM 704 N N . ARG A 1 88 ? -10.032 -7.258 -0.674 1.00 90.12 88 ARG A N 1
ATOM 705 C CA . ARG A 1 88 ? -8.657 -7.614 -0.314 1.00 90.12 88 ARG A CA 1
ATOM 706 C C . ARG A 1 88 ? -7.918 -6.377 0.162 1.00 90.12 88 ARG A C 1
ATOM 708 O O . ARG A 1 88 ? -8.018 -5.321 -0.465 1.00 90.12 88 ARG A O 1
ATOM 715 N N . GLY A 1 89 ? -7.154 -6.502 1.244 1.00 93.19 89 GLY A N 1
ATOM 716 C CA . GLY A 1 89 ? -6.233 -5.464 1.706 1.00 93.19 89 GLY A CA 1
ATOM 717 C C . GLY A 1 89 ? -4.997 -5.386 0.813 1.00 93.19 89 GLY A C 1
ATOM 718 O O . GLY A 1 89 ? -3.914 -5.761 1.241 1.00 93.19 89 GLY A O 1
ATOM 719 N N . ILE A 1 90 ? -5.156 -4.984 -0.445 1.00 95.31 90 ILE A N 1
ATOM 720 C CA . ILE A 1 90 ? -4.076 -4.919 -1.433 1.00 95.31 90 ILE A CA 1
ATOM 721 C C . ILE A 1 90 ? -3.986 -3.495 -1.984 1.00 95.31 90 ILE A C 1
ATOM 723 O O . ILE A 1 90 ? -5.001 -2.915 -2.369 1.00 95.31 90 ILE A O 1
ATOM 727 N N . ILE A 1 91 ? -2.764 -2.969 -2.047 1.00 95.19 91 ILE A N 1
ATOM 728 C CA . ILE A 1 91 ? -2.414 -1.690 -2.666 1.00 95.19 91 ILE A CA 1
ATOM 729 C C . ILE A 1 91 ? -1.439 -1.958 -3.810 1.00 95.19 91 ILE A C 1
ATOM 731 O O . ILE A 1 91 ? -0.434 -2.642 -3.629 1.00 95.19 91 ILE A O 1
ATOM 735 N N . PHE A 1 92 ? -1.693 -1.355 -4.963 1.00 94.56 92 PHE A N 1
ATOM 736 C CA . PHE A 1 92 ? -0.789 -1.306 -6.100 1.00 94.56 92 PHE A CA 1
ATOM 737 C C . PHE A 1 92 ? -0.116 0.062 -6.172 1.00 94.56 92 PHE A C 1
ATOM 739 O O . PHE A 1 92 ? -0.780 1.094 -6.288 1.00 94.56 92 PHE A O 1
ATOM 746 N N . LEU A 1 93 ? 1.216 0.078 -6.134 1.00 94.38 93 LEU A N 1
ATOM 747 C CA . LEU A 1 93 ? 2.021 1.289 -6.259 1.00 94.38 93 LEU A CA 1
ATOM 748 C C . LEU A 1 93 ? 2.851 1.268 -7.537 1.00 94.38 93 LEU A C 1
ATOM 750 O O . LEU A 1 93 ? 3.667 0.379 -7.775 1.00 94.38 93 LEU A O 1
ATOM 754 N N . HIS A 1 94 ? 2.712 2.322 -8.333 1.00 93.06 94 HIS A N 1
ATOM 755 C CA . HIS A 1 94 ? 3.628 2.570 -9.436 1.00 93.06 94 HIS A CA 1
ATOM 756 C C . HIS A 1 94 ? 4.984 3.090 -8.926 1.00 93.06 94 HIS A C 1
ATOM 758 O O . HIS A 1 94 ? 5.049 3.832 -7.937 1.00 93.06 94 HIS A O 1
ATOM 764 N N . ARG A 1 95 ? 6.061 2.805 -9.672 1.00 91.88 95 ARG A N 1
ATOM 765 C CA . ARG A 1 95 ? 7.450 3.238 -9.418 1.00 91.88 95 ARG A CA 1
ATOM 766 C C . ARG A 1 95 ? 7.601 4.631 -8.826 1.00 91.88 95 ARG A C 1
ATOM 768 O O . ARG A 1 95 ? 8.350 4.841 -7.879 1.00 91.88 95 ARG A O 1
ATOM 775 N N . ARG A 1 96 ? 6.930 5.617 -9.428 1.00 90.69 96 ARG A N 1
ATOM 776 C CA . ARG A 1 96 ? 7.066 7.029 -9.040 1.00 90.69 96 ARG A CA 1
ATOM 777 C C . ARG A 1 96 ? 6.543 7.287 -7.630 1.00 90.69 96 ARG A C 1
ATOM 779 O O . ARG A 1 96 ? 7.171 8.050 -6.907 1.00 90.69 96 ARG A O 1
ATOM 786 N N . ALA A 1 97 ? 5.433 6.655 -7.250 1.00 90.94 97 ALA A N 1
ATOM 787 C CA . ALA A 1 97 ? 4.876 6.782 -5.908 1.00 90.94 97 ALA A CA 1
ATOM 788 C C . ALA A 1 97 ? 5.780 6.101 -4.880 1.00 90.94 97 ALA A C 1
ATOM 790 O O . ALA A 1 97 ? 6.098 6.705 -3.861 1.00 90.94 97 ALA A O 1
ATOM 791 N N . TYR A 1 98 ? 6.270 4.900 -5.198 1.00 93.88 98 TYR A N 1
ATOM 792 C CA . TYR A 1 98 ? 7.246 4.195 -4.370 1.00 93.88 98 TYR A CA 1
ATOM 793 C C . TYR A 1 98 ? 8.515 5.034 -4.133 1.00 93.88 98 TYR A C 1
ATOM 795 O O . TYR A 1 98 ? 8.874 5.320 -2.994 1.00 93.88 98 TYR A O 1
ATOM 803 N N . LEU A 1 99 ? 9.159 5.518 -5.200 1.00 92.38 99 LEU A N 1
ATOM 804 C CA . LEU A 1 99 ? 10.361 6.353 -5.086 1.00 92.38 99 LEU A CA 1
ATOM 805 C C . LEU A 1 99 ? 10.092 7.692 -4.384 1.00 92.38 99 LEU A C 1
ATOM 807 O O . LEU A 1 99 ? 10.995 8.241 -3.758 1.00 92.38 99 LEU A O 1
ATOM 811 N N . GLY A 1 100 ? 8.878 8.234 -4.508 1.00 89.75 100 GLY A N 1
ATOM 812 C CA . GLY A 1 100 ? 8.436 9.405 -3.755 1.00 89.75 100 GLY A CA 1
ATOM 813 C C . GLY A 1 100 ? 8.387 9.118 -2.257 1.00 89.75 100 GLY A C 1
ATOM 814 O O . GLY A 1 100 ? 9.001 9.847 -1.482 1.00 89.75 100 GLY A O 1
ATOM 815 N N . ALA A 1 101 ? 7.754 8.014 -1.863 1.00 89.38 101 ALA A N 1
ATOM 816 C CA . ALA A 1 101 ? 7.671 7.584 -0.471 1.00 89.38 101 ALA A CA 1
ATOM 817 C C . ALA A 1 101 ? 9.057 7.337 0.144 1.00 89.38 101 ALA A C 1
ATOM 819 O O . ALA A 1 101 ? 9.348 7.826 1.231 1.00 89.38 101 ALA A O 1
ATOM 820 N N . MET A 1 102 ? 9.965 6.694 -0.598 1.00 91.81 102 MET A N 1
ATOM 821 C CA . MET A 1 102 ? 11.361 6.505 -0.171 1.00 91.81 102 MET A CA 1
ATOM 822 C C . MET A 1 102 ? 12.108 7.824 0.086 1.00 91.81 102 MET A C 1
ATOM 824 O O . MET A 1 102 ? 13.085 7.850 0.825 1.00 91.81 102 MET A O 1
ATOM 828 N N . LYS A 1 103 ? 11.655 8.933 -0.510 1.00 89.19 103 LYS A N 1
ATOM 829 C CA . LYS A 1 103 ? 12.198 10.286 -0.305 1.00 89.19 103 LYS A CA 1
ATOM 830 C C . LYS A 1 103 ? 11.419 11.096 0.741 1.00 89.19 103 LYS A C 1
ATOM 832 O O . LYS A 1 103 ? 11.641 12.299 0.854 1.00 89.19 103 LYS A O 1
ATOM 837 N N . GLY A 1 104 ? 10.483 10.475 1.460 1.00 81.38 104 GLY A N 1
ATOM 838 C CA . GLY A 1 104 ? 9.605 11.139 2.428 1.00 81.38 104 GLY A CA 1
ATOM 839 C C . GLY A 1 104 ? 8.428 11.901 1.805 1.00 81.38 104 GLY A C 1
ATOM 840 O O . GLY A 1 104 ? 7.751 12.660 2.494 1.00 81.38 104 GLY A O 1
ATOM 841 N N . LEU A 1 105 ? 8.156 11.721 0.508 1.00 74.25 105 LEU A N 1
ATOM 842 C CA . LEU A 1 105 ? 7.020 12.323 -0.198 1.00 74.25 105 LEU A CA 1
ATOM 843 C C . LEU A 1 105 ? 5.852 11.324 -0.220 1.00 74.25 105 LEU A C 1
ATOM 845 O O . LEU A 1 105 ? 5.546 10.706 -1.239 1.00 74.25 105 LEU A O 1
ATOM 849 N N . ASN A 1 106 ? 5.227 11.142 0.944 1.00 66.62 106 ASN A N 1
ATOM 850 C CA . ASN A 1 106 ? 4.380 9.987 1.272 1.00 66.62 106 ASN A CA 1
ATOM 851 C C . ASN A 1 106 ? 2.922 10.049 0.777 1.00 66.62 106 ASN A C 1
ATOM 853 O O . ASN A 1 106 ? 2.126 9.176 1.114 1.00 66.62 106 ASN A O 1
ATOM 857 N N . ALA A 1 107 ? 2.539 11.051 -0.015 1.00 74.62 107 ALA A N 1
ATOM 858 C CA . ALA A 1 107 ? 1.128 11.331 -0.275 1.00 74.62 107 ALA A CA 1
ATOM 859 C C . ALA A 1 107 ? 0.369 10.155 -0.917 1.00 74.62 107 ALA A C 1
ATOM 861 O O . ALA A 1 107 ? -0.701 9.786 -0.452 1.00 74.62 107 ALA A O 1
ATOM 862 N N . THR A 1 108 ? 0.909 9.544 -1.973 1.00 82.50 108 THR A N 1
ATOM 863 C CA . THR A 1 108 ? 0.120 8.617 -2.798 1.00 82.50 108 THR A CA 1
ATOM 864 C C . THR A 1 108 ? -0.152 7.274 -2.130 1.00 82.50 108 THR A C 1
ATOM 866 O O . THR A 1 108 ? -1.260 6.778 -2.239 1.00 82.50 108 THR A O 1
ATOM 869 N N . TYR A 1 109 ? 0.800 6.667 -1.420 1.00 83.62 109 TYR A N 1
ATOM 870 C CA . TYR A 1 109 ? 0.498 5.380 -0.781 1.00 83.62 109 TYR A CA 1
ATOM 871 C C . TYR A 1 109 ? -0.361 5.555 0.479 1.00 83.62 109 TYR A C 1
ATOM 873 O O . TYR A 1 109 ? -1.186 4.694 0.763 1.00 83.62 109 TYR A O 1
ATOM 881 N N . ILE A 1 110 ? -0.211 6.675 1.205 1.00 87.56 110 ILE A N 1
ATOM 882 C CA . ILE A 1 110 ? -1.095 7.007 2.331 1.00 87.56 110 ILE A CA 1
ATOM 883 C C . ILE A 1 110 ? -2.533 7.153 1.828 1.00 87.56 110 ILE A C 1
ATOM 885 O O . ILE A 1 110 ? -3.446 6.657 2.480 1.00 87.56 110 ILE A O 1
ATOM 889 N N . HIS A 1 111 ? -2.733 7.771 0.658 1.00 87.44 111 HIS A N 1
ATOM 890 C CA . HIS A 1 111 ? -4.045 7.879 0.017 1.00 87.44 111 HIS A CA 1
ATOM 891 C C . HIS A 1 111 ? -4.700 6.500 -0.150 1.00 87.44 111 HIS A C 1
ATOM 893 O O . HIS A 1 111 ? -5.794 6.263 0.357 1.00 87.44 111 HIS A O 1
ATOM 899 N N . GLU A 1 112 ? -3.991 5.566 -0.790 1.00 90.12 112 GLU A N 1
ATOM 900 C CA . GLU A 1 112 ? -4.501 4.206 -1.005 1.00 90.12 112 GLU A CA 1
ATOM 901 C C . GLU A 1 112 ? -4.700 3.437 0.306 1.00 90.12 112 GLU A C 1
ATOM 903 O O . GLU A 1 112 ? -5.628 2.641 0.442 1.00 90.12 112 GLU A O 1
ATOM 908 N N . LEU A 1 113 ? -3.860 3.692 1.309 1.00 91.88 113 LEU A N 1
ATOM 909 C CA . LEU A 1 113 ? -4.001 3.075 2.621 1.00 91.88 113 LEU A CA 1
ATOM 910 C C . LEU A 1 113 ? -5.264 3.559 3.343 1.00 91.88 113 LEU A C 1
ATOM 912 O O . LEU A 1 113 ? -5.984 2.750 3.928 1.00 91.88 113 LEU A O 1
ATOM 916 N N . VAL A 1 114 ? -5.585 4.853 3.255 1.00 90.56 114 VAL A N 1
ATOM 917 C CA . VAL A 1 114 ? -6.828 5.412 3.809 1.00 90.56 114 VAL A CA 1
ATOM 918 C C . VAL A 1 114 ? -8.055 4.772 3.155 1.00 90.56 114 VAL A C 1
ATOM 920 O O . VAL A 1 114 ? -9.023 4.482 3.863 1.00 90.56 114 VAL A O 1
ATOM 923 N N . HIS A 1 115 ? -8.013 4.465 1.853 1.00 88.81 115 HIS A N 1
ATOM 924 C CA . HIS A 1 115 ? -9.104 3.740 1.186 1.00 88.81 115 HIS A CA 1
ATOM 925 C C . HIS A 1 115 ? -9.404 2.390 1.833 1.00 88.81 115 HIS A C 1
ATOM 927 O O . HIS A 1 115 ? -10.577 2.042 1.982 1.00 88.81 115 HIS A O 1
ATOM 933 N N . LEU A 1 116 ? -8.376 1.658 2.272 1.00 91.00 116 LEU A N 1
ATOM 934 C CA . LEU A 1 116 ? -8.554 0.381 2.967 1.00 91.00 116 LEU A CA 1
ATOM 935 C C . LEU A 1 116 ? -9.146 0.559 4.372 1.00 91.00 116 LEU A C 1
ATOM 937 O O . LEU A 1 116 ? -10.040 -0.190 4.760 1.00 91.00 116 LEU A O 1
ATOM 941 N N . PHE A 1 117 ? -8.710 1.568 5.129 1.00 91.06 117 PHE A N 1
ATOM 942 C CA . PHE A 1 117 ? -9.266 1.847 6.462 1.00 91.06 117 PHE A CA 1
ATOM 943 C C . PHE A 1 117 ? -10.723 2.311 6.407 1.00 91.06 117 PHE A C 1
ATOM 945 O O . PHE A 1 117 ? -11.535 1.967 7.271 1.00 91.06 117 PHE A O 1
ATOM 952 N N . MET A 1 118 ? -11.068 3.057 5.360 1.00 87.31 118 MET A N 1
ATOM 953 C CA . MET A 1 118 ? -12.407 3.594 5.149 1.00 87.31 118 MET A CA 1
ATOM 954 C C . MET A 1 118 ? -13.284 2.696 4.270 1.00 87.31 118 MET A C 1
ATOM 956 O O . MET A 1 118 ? -14.394 3.082 3.915 1.00 87.31 118 MET A O 1
ATOM 960 N N . TRP A 1 119 ? -12.826 1.483 3.963 1.00 84.00 119 TRP A N 1
ATOM 961 C CA . TRP A 1 119 ? -13.507 0.513 3.108 1.00 84.00 119 TRP A CA 1
ATOM 962 C C . TRP A 1 119 ? -14.993 0.315 3.441 1.00 84.00 119 TRP A C 1
ATOM 964 O O . TRP A 1 119 ? -15.846 0.359 2.556 1.00 84.00 119 TRP A O 1
ATOM 974 N N . ARG A 1 120 ? -15.297 0.126 4.732 1.00 78.94 120 ARG A N 1
ATOM 975 C CA . ARG A 1 120 ? -16.657 -0.137 5.238 1.00 78.94 120 ARG A CA 1
ATOM 976 C C . ARG A 1 120 ? -17.639 0.995 4.926 1.00 78.94 120 ARG A C 1
ATOM 978 O O . ARG A 1 120 ? -18.852 0.810 4.945 1.00 78.94 120 ARG A O 1
ATOM 985 N N . TYR A 1 121 ? -17.116 2.188 4.663 1.00 74.00 121 TYR A N 1
ATOM 986 C CA . TYR A 1 121 ? -17.899 3.329 4.242 1.00 74.00 121 TYR A CA 1
ATOM 987 C C . TYR A 1 121 ? -17.996 3.259 2.718 1.00 74.00 121 TYR A C 1
ATOM 989 O O . TYR A 1 121 ? -17.149 3.784 1.998 1.00 74.00 121 TYR A O 1
ATOM 997 N N . HIS A 1 122 ? -19.040 2.594 2.219 1.00 69.94 122 HIS A N 1
ATOM 998 C CA . HIS A 1 122 ? -19.328 2.358 0.795 1.00 69.94 122 HIS A CA 1
ATOM 999 C C . HIS A 1 122 ? -19.600 3.641 -0.036 1.00 69.94 122 HIS A C 1
ATOM 1001 O O . HIS A 1 122 ? -20.285 3.604 -1.054 1.00 69.94 122 HIS A O 1
ATOM 1007 N N . SER A 1 123 ? -19.069 4.795 0.376 1.00 68.44 123 SER A N 1
ATOM 1008 C CA . SER A 1 123 ? -19.149 6.080 -0.312 1.00 68.44 123 SER A CA 1
ATOM 1009 C C . SER A 1 123 ? -17.801 6.420 -0.939 1.00 68.44 123 SER A C 1
ATOM 1011 O O . SER A 1 123 ? -16.826 6.708 -0.249 1.00 68.44 123 SER A O 1
ATOM 1013 N N . HIS A 1 124 ? -17.747 6.401 -2.270 1.00 68.25 124 HIS A N 1
ATOM 1014 C CA . HIS A 1 124 ? -16.562 6.802 -3.029 1.00 68.25 124 HIS A CA 1
ATOM 1015 C C . HIS A 1 124 ? -16.138 8.242 -2.702 1.00 68.25 124 HIS A C 1
ATOM 1017 O O . HIS A 1 124 ? -14.992 8.479 -2.350 1.00 68.25 124 HIS A O 1
ATOM 1023 N N . THR A 1 125 ? -17.073 9.196 -2.724 1.00 63.94 125 THR A N 1
ATOM 1024 C CA . THR A 1 125 ? -16.781 10.616 -2.463 1.00 63.94 125 THR A CA 1
ATOM 1025 C C . THR A 1 125 ? -16.223 10.857 -1.061 1.00 63.94 125 THR A C 1
ATOM 1027 O O . THR A 1 125 ? -15.317 11.668 -0.896 1.00 63.94 125 THR A O 1
ATOM 1030 N N . LEU A 1 126 ? -16.733 10.144 -0.050 1.00 69.19 126 LEU A N 1
ATOM 1031 C CA . LEU A 1 126 ? -16.213 10.245 1.314 1.00 69.19 126 LEU A CA 1
ATOM 1032 C C . LEU A 1 126 ? -14.795 9.672 1.413 1.00 69.19 126 LEU A C 1
ATOM 1034 O O . LEU A 1 126 ? -13.935 10.286 2.040 1.00 69.19 126 LEU A O 1
ATOM 1038 N N . ARG A 1 127 ? -14.551 8.517 0.783 1.00 67.25 127 ARG A N 1
ATOM 1039 C CA . ARG A 1 127 ? -13.238 7.864 0.767 1.00 67.25 127 ARG A CA 1
ATOM 1040 C C . ARG A 1 127 ? -12.185 8.733 0.075 1.00 67.25 127 ARG A C 1
ATOM 1042 O O . ARG A 1 127 ? -11.156 9.005 0.682 1.00 67.25 127 ARG A O 1
ATOM 1049 N N . GLU A 1 128 ? -12.484 9.261 -1.112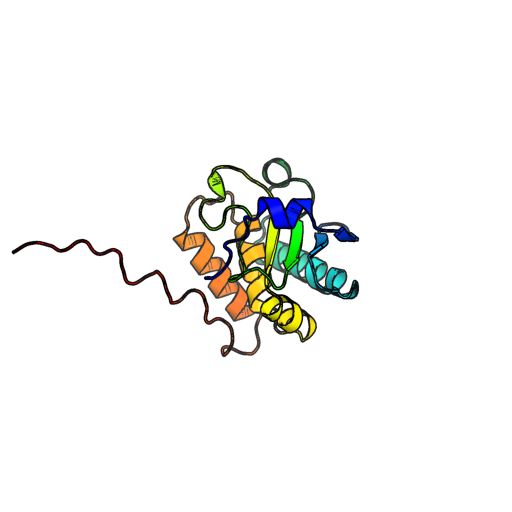 1.00 70.94 128 GLU A N 1
ATOM 1050 C CA . GLU A 1 128 ? -11.599 10.186 -1.837 1.00 70.94 128 GLU A CA 1
ATOM 1051 C C . GLU A 1 128 ? -11.336 11.475 -1.053 1.00 70.94 128 GLU A C 1
ATOM 1053 O O . GLU A 1 128 ? -10.185 11.863 -0.875 1.00 70.94 128 GLU A O 1
ATOM 1058 N N . GLY A 1 129 ? -12.387 12.124 -0.535 1.00 69.62 129 GLY A N 1
ATOM 1059 C CA . GLY A 1 129 ? -12.248 13.393 0.182 1.00 69.62 129 GLY A CA 1
ATOM 1060 C C . GLY A 1 129 ? -11.424 13.267 1.465 1.00 69.62 129 GLY A C 1
ATOM 1061 O O . GLY A 1 129 ? -10.588 14.124 1.754 1.00 69.62 129 GLY A O 1
ATOM 1062 N N . LEU A 1 130 ? -11.613 12.180 2.221 1.00 69.69 130 LEU A N 1
ATOM 1063 C CA . LEU A 1 130 ? -10.797 11.902 3.400 1.00 69.69 130 LEU A CA 1
ATOM 1064 C C . LEU A 1 130 ? -9.365 11.549 3.007 1.00 69.69 130 LEU A C 1
ATOM 1066 O O . LEU A 1 130 ? -8.436 12.119 3.575 1.00 69.69 130 LEU A O 1
ATOM 1070 N N . ALA A 1 131 ? -9.170 10.671 2.023 1.00 64.19 131 ALA A N 1
ATOM 1071 C CA . ALA A 1 131 ? -7.839 10.306 1.558 1.00 64.19 131 ALA A CA 1
ATOM 1072 C C . ALA A 1 131 ? -7.053 11.545 1.087 1.00 64.19 131 ALA A C 1
ATOM 1074 O O . ALA A 1 131 ? -5.924 11.753 1.527 1.00 64.19 131 ALA A O 1
ATOM 1075 N N . GLU A 1 132 ? -7.658 12.435 0.295 1.00 68.12 132 GLU A N 1
ATOM 1076 C CA . GLU A 1 132 ? -7.046 13.708 -0.113 1.00 68.12 132 GLU A CA 1
ATOM 1077 C C . GLU A 1 132 ? -6.736 14.634 1.074 1.00 68.12 132 GLU A C 1
ATOM 1079 O O . GLU A 1 132 ? -5.615 15.144 1.174 1.00 68.12 132 GLU A O 1
ATOM 1084 N N . TYR A 1 133 ? -7.682 14.830 2.001 1.00 70.06 133 TYR A N 1
ATOM 1085 C CA . TYR A 1 133 ? -7.467 15.654 3.196 1.00 70.06 133 TYR A CA 1
ATOM 1086 C C . TYR A 1 133 ? -6.306 15.132 4.059 1.00 70.06 133 TYR A C 1
ATOM 1088 O O . TYR A 1 133 ? -5.481 15.913 4.547 1.00 70.06 133 TYR A O 1
ATOM 1096 N N . TYR A 1 134 ? -6.194 13.813 4.223 1.00 65.94 134 TYR A N 1
ATOM 1097 C CA . TYR A 1 134 ? -5.136 13.210 5.032 1.00 65.94 134 TYR A CA 1
ATOM 1098 C C . TYR A 1 134 ? -3.773 13.263 4.363 1.00 65.94 134 TYR A C 1
ATOM 1100 O O . TYR A 1 134 ? -2.780 13.561 5.035 1.00 65.94 134 TYR A O 1
ATOM 1108 N N . CYS A 1 135 ? -3.717 13.058 3.049 1.00 63.62 135 CYS A N 1
ATOM 1109 C CA . CYS A 1 135 ? -2.505 13.315 2.285 1.00 63.62 135 CYS A CA 1
ATOM 1110 C C . CYS A 1 135 ? -2.062 14.769 2.443 1.00 63.62 135 CYS A C 1
ATOM 1112 O O . CYS A 1 135 ? -0.876 15.020 2.645 1.00 63.62 135 CYS A O 1
ATOM 1114 N N . PHE A 1 136 ? -3.005 15.715 2.410 1.00 63.31 136 PHE A N 1
ATOM 1115 C CA . PHE A 1 136 ? -2.723 17.140 2.542 1.00 63.31 136 PHE A CA 1
ATOM 1116 C C . PHE A 1 136 ? -2.150 17.517 3.916 1.00 63.31 136 PHE A C 1
ATOM 1118 O O . PHE A 1 136 ? -1.137 18.207 3.995 1.00 63.31 136 PHE A O 1
ATOM 1125 N N . LYS A 1 137 ? -2.739 17.018 5.008 1.00 58.59 137 LYS A N 1
ATOM 1126 C CA . LYS A 1 137 ? -2.271 17.283 6.383 1.00 58.59 137 LYS A CA 1
ATOM 1127 C C . LYS A 1 137 ? -0.882 16.716 6.693 1.00 58.59 137 LYS A C 1
ATOM 1129 O O . LYS A 1 137 ? -0.218 17.240 7.582 1.00 58.59 137 LYS A O 1
ATOM 1134 N N . ASN A 1 138 ? -0.463 15.661 5.995 1.00 56.03 138 ASN A N 1
ATOM 1135 C CA . ASN A 1 138 ? 0.779 14.936 6.284 1.00 56.03 138 ASN A CA 1
ATOM 1136 C C . ASN A 1 138 ? 1.861 15.100 5.201 1.00 56.03 138 ASN A C 1
ATOM 1138 O O . ASN A 1 138 ? 2.941 14.531 5.334 1.00 56.03 138 ASN A O 1
ATOM 1142 N N . SER A 1 139 ? 1.602 15.886 4.149 1.00 53.47 139 SER A N 1
ATOM 1143 C CA . SER A 1 139 ? 2.579 16.185 3.095 1.00 53.47 139 SER A CA 1
ATOM 1144 C C . SER A 1 139 ? 3.003 17.648 3.168 1.00 53.47 139 SER A C 1
ATOM 1146 O O . SER A 1 139 ? 2.198 18.550 2.967 1.00 53.47 139 SER A O 1
ATOM 1148 N N . SER A 1 140 ? 4.291 17.904 3.378 1.00 48.06 140 SER A N 1
ATOM 1149 C CA . SER A 1 140 ? 4.868 19.256 3.413 1.00 48.06 140 SER A CA 1
ATOM 1150 C C . SER A 1 140 ? 4.987 19.931 2.032 1.00 48.06 140 SER A C 1
ATOM 1152 O O . SER A 1 140 ? 5.535 21.027 1.943 1.00 48.06 140 SER A O 1
ATOM 1154 N N . ASN A 1 141 ? 4.491 19.323 0.940 1.00 42.69 141 ASN A N 1
ATOM 1155 C CA . ASN A 1 141 ? 4.607 19.897 -0.405 1.00 42.69 141 ASN A CA 1
ATOM 1156 C C . ASN A 1 141 ? 3.471 19.471 -1.367 1.00 42.69 141 ASN A C 1
ATOM 1158 O O . ASN A 1 141 ? 3.321 18.295 -1.693 1.00 42.69 141 ASN A O 1
ATOM 1162 N N . TRP A 1 142 ? 2.696 20.450 -1.855 1.00 39.12 142 TRP A N 1
ATOM 1163 C CA . TRP A 1 142 ? 1.457 20.284 -2.648 1.00 39.12 142 TRP A CA 1
ATOM 1164 C C . TRP A 1 142 ? 1.686 19.774 -4.087 1.00 39.12 142 TRP A C 1
ATOM 1166 O O . TRP A 1 142 ? 0.777 19.237 -4.719 1.00 39.12 142 TRP A O 1
ATOM 1176 N N . SER A 1 143 ? 2.881 19.931 -4.659 1.00 39.38 143 SER A N 1
ATOM 1177 C CA . SER A 1 143 ? 3.080 19.845 -6.118 1.00 39.38 143 SER A CA 1
ATOM 1178 C C . SER A 1 143 ? 2.897 18.456 -6.758 1.00 39.38 143 SER A C 1
ATOM 1180 O O . SER A 1 143 ? 2.858 18.377 -7.986 1.00 39.38 143 SER A O 1
ATOM 1182 N N . TRP A 1 144 ? 2.703 17.384 -5.977 1.00 39.44 144 TRP A N 1
ATOM 1183 C CA . TRP A 1 144 ? 2.701 16.001 -6.482 1.00 39.44 144 TRP A CA 1
ATOM 1184 C C . TRP A 1 144 ? 1.379 15.221 -6.314 1.00 39.44 144 TRP A C 1
ATOM 1186 O O . TRP A 1 144 ? 1.235 14.168 -6.931 1.00 39.44 144 TRP A O 1
ATOM 1196 N N . CYS A 1 145 ? 0.365 15.750 -5.611 1.00 41.06 145 CYS A N 1
ATOM 1197 C CA . CYS A 1 145 ? -0.974 15.130 -5.464 1.00 41.06 145 CYS A CA 1
ATOM 1198 C C . CYS A 1 145 ? -1.862 15.189 -6.733 1.00 41.06 145 CYS A C 1
ATOM 1200 O O . CYS A 1 145 ? -3.085 15.134 -6.650 1.00 41.06 145 CYS A O 1
ATOM 1202 N N . LYS A 1 146 ? -1.285 15.329 -7.934 1.00 37.81 146 LYS A N 1
ATOM 1203 C CA . LYS A 1 146 ? -2.038 15.499 -9.193 1.00 37.81 146 LYS A CA 1
ATOM 1204 C C . LYS A 1 146 ? -2.158 14.223 -10.058 1.00 37.81 146 LYS A C 1
ATOM 1206 O O . LYS A 1 146 ? -1.722 14.270 -11.208 1.00 37.81 146 LYS A O 1
ATOM 1211 N N . PRO A 1 147 ? -2.815 13.131 -9.612 1.00 42.41 147 PRO A N 1
ATOM 1212 C CA . PRO A 1 147 ? -3.447 12.248 -10.602 1.00 42.41 147 PRO A CA 1
ATOM 1213 C C . PRO A 1 147 ? -4.977 12.137 -10.521 1.00 42.41 147 PRO A C 1
ATOM 1215 O O . PRO A 1 147 ? -5.574 11.845 -11.554 1.00 42.41 147 PRO A O 1
ATOM 1218 N N . CYS A 1 148 ? -5.659 12.444 -9.409 1.00 38.72 148 CYS A N 1
ATOM 1219 C CA . CYS A 1 148 ? -7.124 12.242 -9.348 1.00 38.72 148 CYS A CA 1
ATOM 1220 C C . CYS A 1 148 ? -7.970 13.291 -10.098 1.00 38.72 148 CYS A C 1
ATOM 1222 O O . CYS A 1 148 ? -9.186 13.153 -10.222 1.00 38.72 148 CYS A O 1
ATOM 1224 N N . ARG A 1 149 ? -7.358 14.318 -10.702 1.00 33.53 149 ARG A N 1
ATOM 1225 C CA . ARG A 1 149 ? -8.102 15.400 -11.378 1.00 33.53 149 ARG A CA 1
ATOM 1226 C C . ARG A 1 149 ? -8.672 15.057 -12.763 1.00 33.53 149 ARG A C 1
ATOM 1228 O O . ARG A 1 149 ? -9.206 15.951 -13.411 1.00 33.53 149 ARG A O 1
ATOM 1235 N N . LEU A 1 150 ? -8.572 13.813 -13.239 1.00 32.97 150 LEU A N 1
ATOM 1236 C CA . LEU A 1 150 ? -8.940 13.457 -14.620 1.00 32.97 150 LEU A CA 1
ATOM 1237 C C . LEU A 1 150 ? -10.257 12.681 -14.809 1.00 32.97 150 LEU A C 1
ATOM 1239 O O . LEU A 1 150 ? -10.528 12.272 -15.935 1.00 32.97 150 LEU A O 1
ATOM 1243 N N . ARG A 1 151 ? -11.123 12.510 -13.795 1.00 33.16 151 ARG A N 1
ATOM 1244 C CA . ARG A 1 151 ? -12.435 11.843 -14.008 1.00 33.16 151 ARG A CA 1
ATOM 1245 C C . ARG A 1 151 ? -13.672 12.442 -13.334 1.00 33.16 151 ARG A C 1
ATOM 1247 O O . ARG A 1 151 ? -14.734 11.844 -13.431 1.00 33.16 151 ARG A O 1
ATOM 1254 N N . LEU A 1 152 ? -13.601 13.637 -12.750 1.00 32.12 152 LEU A N 1
ATOM 1255 C CA . LEU A 1 152 ? -14.80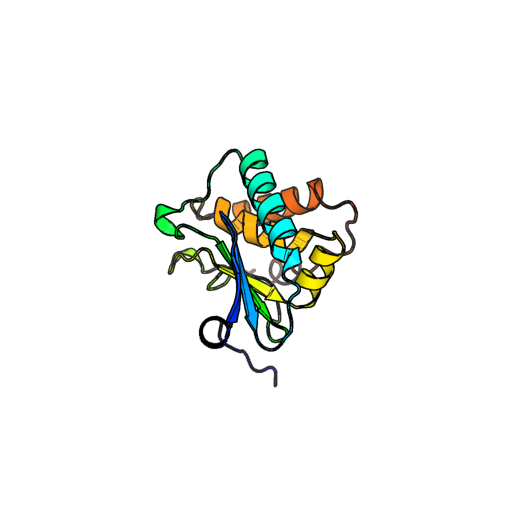1 14.313 -12.219 1.00 32.12 152 LEU A CA 1
ATOM 1256 C C . LEU A 1 152 ? -15.484 15.271 -13.215 1.00 32.12 152 LEU A C 1
ATOM 1258 O O . LEU A 1 152 ? -16.469 15.910 -12.865 1.00 32.12 152 LEU A O 1
ATOM 1262 N N . VAL A 1 153 ? -15.016 15.34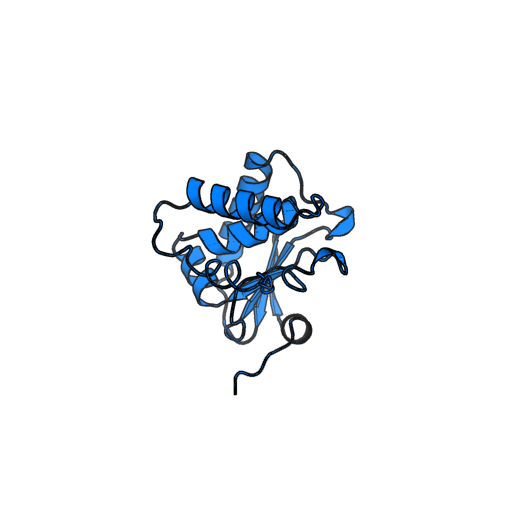8 -14.469 1.00 32.97 153 VAL A N 1
ATOM 1263 C CA . VAL A 1 153 ? -15.624 16.192 -15.517 1.00 32.97 153 VAL A CA 1
ATOM 1264 C C . VAL A 1 153 ? -15.826 15.393 -16.812 1.00 32.97 153 VAL A C 1
ATOM 1266 O O . VAL A 1 153 ? -15.181 15.666 -17.815 1.00 32.97 153 VAL A O 1
ATOM 1269 N N . SER A 1 154 ? -16.655 14.343 -16.805 1.00 32.25 154 SER A N 1
ATOM 1270 C CA . SER A 1 154 ? -17.201 13.778 -18.066 1.00 32.25 154 SER A CA 1
ATOM 1271 C C . SER A 1 154 ? -18.454 12.900 -17.915 1.00 32.25 154 SER A C 1
ATOM 1273 O O . SER A 1 154 ? -18.765 12.112 -18.800 1.00 32.25 154 SER A O 1
ATOM 1275 N N . SER A 1 155 ? -19.232 13.051 -16.844 1.00 31.58 155 SER A N 1
ATOM 1276 C CA . SER A 1 155 ? -20.562 12.433 -16.751 1.00 31.58 155 SER A CA 1
ATOM 1277 C C . SER A 1 155 ? -21.615 13.469 -16.365 1.00 31.58 155 SER A C 1
ATOM 1279 O O . SER A 1 155 ? -22.200 13.452 -15.285 1.00 31.58 155 SER A O 1
ATOM 1281 N N . HIS A 1 156 ? -21.861 14.403 -17.279 1.00 30.06 156 HIS A N 1
ATOM 1282 C CA . HIS A 1 156 ? -23.179 15.014 -17.410 1.00 30.06 156 HIS A CA 1
ATOM 1283 C C . HIS A 1 156 ? -23.760 14.547 -18.744 1.00 30.06 156 HIS A C 1
ATOM 1285 O O . HIS A 1 156 ? -23.215 14.913 -19.786 1.00 30.06 156 HIS A O 1
ATOM 1291 N N . PRO A 1 157 ? -24.815 13.714 -18.744 1.00 35.56 157 PRO A N 1
ATOM 1292 C CA . PRO A 1 157 ? -25.612 13.539 -19.939 1.00 35.56 157 PRO A CA 1
ATOM 1293 C C . PRO A 1 157 ? -26.317 14.865 -20.231 1.00 35.56 157 PRO A C 1
ATOM 1295 O O . PRO A 1 157 ? -26.892 15.504 -19.346 1.00 35.56 157 PRO A O 1
ATOM 1298 N N . SER A 1 158 ? -26.219 15.273 -21.485 1.00 37.41 158 SER A N 1
ATOM 1299 C CA . SER A 1 158 ? -26.981 16.334 -22.124 1.00 37.41 158 SER A CA 1
ATOM 1300 C C . SER A 1 158 ? -28.454 16.314 -21.693 1.00 37.41 158 SER A C 1
ATOM 1302 O O . SER A 1 158 ? -29.172 15.348 -21.941 1.00 37.41 158 SER A O 1
ATOM 1304 N N . ARG A 1 159 ? -28.915 17.412 -21.090 1.00 34.56 159 ARG A N 1
ATOM 1305 C CA . ARG A 1 159 ? -30.276 17.925 -21.298 1.00 34.56 159 ARG A CA 1
ATOM 1306 C C . ARG A 1 159 ? -30.114 18.920 -22.458 1.00 34.56 159 ARG A C 1
ATOM 1308 O O . ARG A 1 159 ? -29.251 19.781 -22.356 1.00 34.56 159 ARG A O 1
ATOM 1315 N N . GLY A 1 160 ? -30.701 18.754 -23.635 1.00 36.88 160 GLY A N 1
ATOM 1316 C CA . GLY A 1 160 ? -32.082 18.363 -23.861 1.00 36.88 160 GLY A CA 1
ATOM 1317 C C . GLY A 1 160 ? -32.935 19.618 -23.742 1.00 36.88 160 GLY A C 1
ATOM 1318 O O . GLY A 1 160 ? -33.632 19.733 -22.745 1.00 36.88 160 GLY A O 1
ATOM 1319 N N . ASP A 1 161 ? -32.786 20.517 -24.717 1.00 37.31 161 ASP A N 1
ATOM 1320 C CA . ASP A 1 161 ? -33.756 21.527 -25.156 1.00 37.31 161 ASP A CA 1
ATOM 1321 C C . ASP A 1 161 ? -33.736 21.523 -26.693 1.00 37.31 161 ASP A C 1
ATOM 1323 O O . ASP A 1 161 ? -32.612 21.486 -27.256 1.00 37.31 161 ASP A O 1
#

Secondary structure (DSSP, 8-state):
------HHHHHHH-EEEEE-SSEEEEEESS---TTHHHHHHHHHHHHHHHHT----HHHH-SSEEEEEETT-SS-EETTGGGGGGS---EEEEEHHHHHHHHTT--HHHHHHHHHHHTTTS--HHHHHHHHHHHHHHH-S-GGG--SGGGSSSS-------

pLDDT: mean 78.85, std 21.02, range [30.06, 98.56]

Foldseek 3Di:
DQPPDAPVVLVVQWDWDEDDQAETEIEDPDDDDRVVVVLVVVLQVVLCVVVVFHQPCVQANRHAYEYEDQSDPAKAAHVRLVCLVRHHNYIYHYPVQRVCSVVVQNLRVSLRSLCRRCVVVNDPVVSNVVSNVVSVVRGPDDPPPPDPPPPPPDPDDDDDD